Protein AF-A0A2V5TGW0-F1 (afdb_monomer_lite)

Radius of gyration: 23.96 Å; chains: 1; bounding box: 41×56×53 Å

pLDDT: mean 87.52, std 10.64, range [57.94, 98.44]

Secondary structure (DSSP, 8-state):
--HHHHHHHHHHHHGGG-PPPEEEEEEEEEEETTTTEEEEEEEEEEETTEEEEEEES---GGGG-EEEE-TT-EE-PPP--S---SS--SSGGG-TTT---TTTS-GGG---

Sequence (112 aa):
MNLRITLVIAFLSFTATLHAERISLVGATVINPADGKVLPNATVTINGDKIERVAIGKQDAAALGKQISCPGKFILPGYIDTHVHFFQSADLFTRPDGTDLNAVRPYKDEVA

Foldseek 3Di:
DDPVVVVVVVVVVVVVPPFDFKAKEFQAFEADPVVRDTDGRWIFIDGHPDGPDIDHDDDDPVVHTHYDYAHPHYDYPDDDDPDDDPQADPDPQRPVVVPPNCVVPNSVNDDD

Structure (mmCIF, N/CA/C/O backbone):
data_AF-A0A2V5TGW0-F1
#
_entry.id   AF-A0A2V5TGW0-F1
#
loop_
_atom_site.group_PDB
_atom_site.id
_atom_site.type_symbol
_atom_site.label_atom_id
_atom_site.label_alt_id
_atom_site.label_comp_id
_atom_site.label_asym_id
_atom_site.label_entity_id
_atom_site.label_seq_id
_atom_site.pdbx_PDB_ins_code
_atom_site.Cartn_x
_atom_site.Cartn_y
_atom_site.Cartn_z
_atom_site.occupancy
_atom_site.B_iso_or_equiv
_atom_site.auth_seq_id
_atom_site.auth_comp_id
_atom_site.auth_asym_id
_atom_site.auth_atom_id
_atom_site.pdbx_PDB_model_num
ATOM 1 N N . MET A 1 1 ? 21.301 43.521 16.504 1.00 60.81 1 MET A N 1
ATOM 2 C CA . MET A 1 1 ? 21.376 42.049 16.376 1.00 60.81 1 MET A CA 1
ATOM 3 C C . MET A 1 1 ? 22.160 41.728 15.114 1.00 60.81 1 MET A C 1
ATOM 5 O O . MET A 1 1 ? 21.848 42.295 14.075 1.00 60.81 1 MET A O 1
ATOM 9 N N . ASN A 1 2 ? 23.224 40.928 15.208 1.00 80.88 2 ASN A N 1
ATOM 10 C CA . ASN A 1 2 ? 24.137 40.695 14.082 1.00 80.88 2 ASN A CA 1
ATOM 11 C C . ASN A 1 2 ? 23.444 39.850 13.001 1.00 80.88 2 ASN A C 1
ATOM 13 O O . ASN A 1 2 ? 22.779 38.878 13.340 1.00 80.88 2 ASN A O 1
ATOM 17 N N . LEU A 1 3 ? 23.651 40.162 11.716 1.00 83.00 3 LEU A N 1
ATOM 18 C CA . LEU A 1 3 ? 23.036 39.458 10.572 1.00 83.00 3 LEU A CA 1
ATOM 19 C C . LEU A 1 3 ? 23.212 37.927 10.633 1.00 83.00 3 LEU A C 1
ATOM 21 O O . LEU A 1 3 ? 22.317 37.173 10.263 1.00 83.00 3 LEU A O 1
ATOM 25 N N . ARG A 1 4 ? 24.343 37.466 11.183 1.00 80.75 4 ARG A N 1
ATOM 26 C CA . ARG A 1 4 ? 24.633 36.044 11.431 1.00 80.75 4 ARG A CA 1
ATOM 27 C C . ARG A 1 4 ? 23.663 35.398 12.426 1.00 80.75 4 ARG A C 1
ATOM 29 O O . ARG A 1 4 ? 23.256 34.265 12.221 1.00 80.75 4 ARG A O 1
ATOM 36 N N . ILE A 1 5 ? 23.272 36.123 13.473 1.00 80.44 5 ILE A N 1
ATOM 37 C CA . ILE A 1 5 ? 22.316 35.651 14.486 1.00 80.44 5 ILE A CA 1
ATOM 38 C C . ILE A 1 5 ? 20.918 35.561 13.864 1.00 80.44 5 ILE A C 1
ATOM 40 O O . ILE A 1 5 ? 20.229 34.564 14.052 1.00 80.44 5 ILE A O 1
ATOM 44 N N . THR A 1 6 ? 20.532 36.549 13.051 1.00 80.81 6 THR A N 1
ATOM 45 C CA . THR A 1 6 ? 19.251 36.536 12.330 1.00 80.81 6 THR A CA 1
ATOM 46 C C . THR A 1 6 ? 19.156 35.364 11.344 1.00 80.81 6 THR A C 1
ATOM 48 O O . THR A 1 6 ? 18.126 34.700 11.295 1.00 80.81 6 THR A O 1
ATOM 51 N N . LEU A 1 7 ? 20.232 35.058 10.608 1.00 81.50 7 LEU A N 1
ATOM 52 C CA . LEU A 1 7 ? 20.289 33.915 9.684 1.00 81.50 7 LEU A CA 1
ATOM 53 C C . LEU A 1 7 ? 20.187 32.563 10.404 1.00 81.50 7 LEU A C 1
ATOM 55 O O . LEU A 1 7 ? 19.475 31.678 9.939 1.00 81.50 7 LEU A O 1
ATOM 59 N N . VAL A 1 8 ? 20.854 32.413 11.551 1.00 82.62 8 VAL A N 1
ATOM 60 C CA . VAL A 1 8 ? 20.783 31.186 12.361 1.00 82.62 8 VAL A CA 1
ATOM 61 C C . VAL A 1 8 ? 19.370 30.973 12.911 1.00 82.62 8 VAL A C 1
ATOM 63 O O . VAL A 1 8 ? 18.837 29.873 12.794 1.00 82.62 8 VAL A O 1
ATOM 66 N N . ILE A 1 9 ? 18.726 32.020 13.438 1.00 80.81 9 ILE A N 1
ATOM 67 C CA . ILE A 1 9 ? 17.346 31.938 13.946 1.00 80.81 9 ILE A CA 1
ATOM 68 C C . ILE A 1 9 ? 16.363 31.609 12.812 1.00 80.81 9 ILE A C 1
ATOM 70 O O . ILE A 1 9 ? 15.506 30.743 12.981 1.00 80.81 9 ILE A O 1
ATOM 74 N N . ALA A 1 10 ? 16.503 32.236 11.640 1.00 77.19 10 ALA A N 1
ATOM 75 C CA . ALA A 1 10 ? 15.661 31.944 10.479 1.00 77.19 10 ALA A CA 1
ATOM 76 C C . ALA A 1 10 ? 15.816 30.489 9.993 1.00 77.19 10 ALA A C 1
ATOM 78 O O . ALA A 1 10 ? 14.821 29.834 9.694 1.00 77.19 10 ALA A O 1
ATOM 79 N N . PHE A 1 11 ? 17.042 29.956 9.984 1.00 74.25 11 PHE A N 1
ATOM 80 C CA . PHE A 1 11 ? 17.310 28.565 9.607 1.00 74.25 11 PHE A CA 1
ATOM 81 C C . PHE A 1 11 ? 16.735 27.557 10.619 1.00 74.25 11 PHE A C 1
ATOM 83 O O . PHE A 1 11 ? 16.098 26.586 10.221 1.00 74.25 11 PHE A O 1
ATOM 90 N N . LEU A 1 12 ? 16.874 27.822 11.925 1.00 73.81 12 LEU A N 1
ATOM 91 C CA . LEU A 1 12 ? 16.271 27.014 13.000 1.00 73.81 12 LEU A CA 1
ATOM 92 C C . LEU A 1 12 ? 14.734 27.037 12.984 1.00 73.81 12 LEU A C 1
ATOM 94 O O . LEU A 1 12 ? 14.099 26.071 13.393 1.00 73.81 12 LEU A O 1
ATOM 98 N N . SER A 1 13 ? 14.131 28.121 12.495 1.00 66.06 13 SER A N 1
ATOM 99 C CA . SER A 1 13 ? 12.672 28.236 12.359 1.00 66.06 13 SER A CA 1
ATOM 100 C C . SER A 1 13 ? 12.132 27.408 11.185 1.00 66.06 13 SER A C 1
ATOM 102 O O . SER A 1 13 ? 10.997 26.940 11.229 1.00 66.06 13 SER A O 1
ATOM 104 N N . PHE A 1 14 ? 12.938 27.215 10.133 1.00 63.06 14 PHE A N 1
ATOM 105 C CA . PHE A 1 14 ? 12.532 26.521 8.908 1.00 63.06 14 PHE A CA 1
ATOM 106 C C . PHE A 1 14 ? 12.535 24.991 9.045 1.00 63.06 14 PHE A C 1
ATOM 108 O O . PHE A 1 14 ? 11.775 24.309 8.366 1.00 63.06 14 PHE A O 1
ATOM 115 N N . THR A 1 15 ? 13.343 24.427 9.946 1.00 59.09 15 THR A N 1
ATOM 116 C CA . THR A 1 15 ? 13.383 22.972 10.183 1.00 59.09 15 THR A CA 1
ATOM 117 C C . THR A 1 15 ? 12.214 22.460 11.028 1.00 59.09 15 THR A C 1
ATOM 119 O O . THR A 1 15 ? 11.924 21.266 11.005 1.00 59.09 15 THR A O 1
ATOM 122 N N . ALA A 1 16 ? 11.502 23.341 11.738 1.00 57.94 16 ALA A N 1
ATOM 123 C CA . ALA A 1 16 ? 10.402 22.963 12.626 1.00 57.94 16 ALA A CA 1
ATOM 124 C C . ALA A 1 16 ? 9.104 22.555 11.895 1.00 57.94 16 ALA A C 1
ATOM 126 O O . ALA A 1 16 ? 8.171 22.081 12.539 1.00 57.94 16 ALA A O 1
ATOM 127 N N . THR A 1 17 ? 9.020 22.723 10.569 1.00 58.84 17 THR A N 1
ATOM 128 C CA . THR A 1 17 ? 7.782 22.508 9.795 1.00 58.84 17 THR A CA 1
ATOM 129 C C . THR A 1 17 ? 7.731 21.184 9.029 1.00 58.84 17 THR A C 1
ATOM 131 O O . THR A 1 17 ? 6.691 20.853 8.464 1.00 58.84 17 THR A O 1
ATOM 134 N N . LEU A 1 18 ? 8.799 20.382 9.042 1.00 64.12 18 LEU A N 1
ATOM 135 C CA . LEU A 1 18 ? 8.817 19.056 8.414 1.00 64.12 18 LEU A CA 1
ATOM 136 C C . LEU A 1 18 ? 8.360 17.974 9.401 1.00 64.12 18 LEU A C 1
ATOM 138 O O . LEU A 1 18 ? 9.113 17.064 9.738 1.00 64.12 18 LEU A O 1
ATOM 142 N N . HIS A 1 19 ? 7.122 18.073 9.887 1.00 66.94 19 HIS A N 1
ATOM 143 C CA . HIS A 1 19 ? 6.455 16.925 10.498 1.00 66.94 19 HIS A CA 1
ATOM 144 C C . HIS A 1 19 ? 5.559 16.275 9.454 1.00 66.94 19 HIS A C 1
ATOM 146 O O . HIS A 1 19 ? 4.721 16.938 8.843 1.00 66.94 19 HIS A O 1
ATOM 152 N N . ALA A 1 20 ? 5.751 14.980 9.231 1.00 73.38 20 ALA A N 1
ATOM 153 C CA . ALA A 1 20 ? 4.907 14.249 8.309 1.00 73.38 20 ALA A CA 1
ATOM 154 C C . ALA A 1 20 ? 3.465 14.214 8.843 1.00 73.38 20 ALA A C 1
ATOM 156 O O . ALA A 1 20 ? 3.225 13.900 10.009 1.00 73.38 20 ALA A O 1
ATOM 157 N N . GLU A 1 21 ? 2.512 14.589 7.991 1.00 85.62 21 GLU A N 1
ATOM 158 C CA . GLU A 1 21 ? 1.095 14.662 8.340 1.00 85.62 21 GLU A CA 1
ATOM 159 C C . GLU A 1 21 ? 0.564 13.267 8.714 1.00 85.62 21 GLU A C 1
ATOM 161 O O . GLU A 1 21 ? 0.805 12.289 8.003 1.00 85.62 21 GLU A O 1
ATOM 166 N N . ARG A 1 22 ? -0.182 13.165 9.823 1.00 94.12 22 ARG A N 1
ATOM 167 C CA . ARG A 1 22 ? -0.914 11.939 10.172 1.00 94.12 22 ARG A CA 1
ATOM 168 C C . ARG A 1 22 ? -2.119 11.785 9.245 1.00 94.12 22 ARG A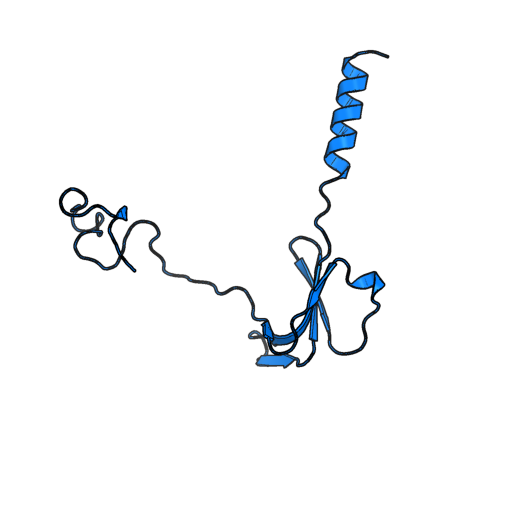 C 1
ATOM 170 O O . ARG A 1 22 ? -2.955 12.686 9.162 1.00 94.12 22 ARG A O 1
ATOM 177 N N . ILE A 1 23 ? -2.231 10.627 8.599 1.00 96.25 23 ILE A N 1
ATOM 178 C CA . ILE A 1 23 ? -3.275 10.306 7.619 1.00 96.25 23 ILE A CA 1
ATOM 179 C C . ILE A 1 23 ? -4.014 9.044 8.062 1.00 96.25 23 ILE A C 1
ATOM 181 O O . ILE A 1 23 ? -3.394 8.083 8.504 1.00 96.25 23 ILE A O 1
ATOM 185 N N . SER A 1 24 ? -5.333 9.006 7.899 1.00 97.69 24 SER A N 1
ATOM 186 C CA . SER A 1 24 ? -6.142 7.809 8.119 1.00 97.69 24 SER A CA 1
ATOM 187 C C . SER A 1 24 ? -6.949 7.439 6.881 1.00 97.69 24 SER A C 1
ATOM 189 O O . SER A 1 24 ? -7.702 8.255 6.355 1.00 97.69 24 SER A O 1
ATOM 191 N N . LEU A 1 25 ? -6.833 6.187 6.445 1.00 97.75 25 LEU A N 1
ATOM 192 C CA . LEU A 1 25 ? -7.668 5.581 5.408 1.00 97.75 25 LEU A CA 1
ATOM 193 C C . LEU A 1 25 ? -8.874 4.938 6.095 1.00 97.75 25 LEU A C 1
ATOM 195 O O . LEU A 1 25 ? -8.691 4.000 6.865 1.00 97.75 25 LEU A O 1
ATOM 199 N N . VAL A 1 26 ? -10.082 5.454 5.872 1.00 97.25 26 VAL A N 1
ATOM 200 C CA . VAL A 1 26 ? -11.262 5.152 6.700 1.00 97.25 26 VAL A CA 1
ATOM 201 C C . VAL A 1 26 ? -12.293 4.328 5.931 1.00 97.25 26 VAL A C 1
ATOM 203 O O . VAL A 1 26 ? -12.718 4.712 4.842 1.00 97.25 26 VAL A O 1
ATOM 206 N N . GLY A 1 27 ? -12.756 3.230 6.531 1.00 96.81 27 GLY A N 1
ATOM 207 C CA . GLY A 1 27 ? -13.913 2.461 6.058 1.00 96.81 27 GLY A CA 1
ATOM 208 C C . GLY A 1 27 ? -13.615 1.446 4.952 1.00 96.81 27 GLY A C 1
ATOM 209 O O . GLY A 1 27 ? -14.532 1.021 4.252 1.00 96.81 27 GLY A O 1
ATOM 210 N N . ALA A 1 28 ? -12.355 1.049 4.781 1.00 97.81 28 ALA A N 1
ATOM 211 C CA . ALA A 1 28 ? -11.962 0.053 3.786 1.00 97.81 28 ALA A CA 1
ATOM 212 C C . ALA A 1 28 ? -12.064 -1.383 4.320 1.00 97.81 28 ALA A C 1
ATOM 214 O O . ALA A 1 28 ? -12.133 -1.617 5.525 1.00 97.81 28 ALA A O 1
ATOM 215 N N . THR A 1 29 ? -11.990 -2.359 3.417 1.00 98.44 29 THR A N 1
ATOM 216 C CA . THR A 1 29 ? -11.666 -3.746 3.770 1.00 98.44 29 THR A CA 1
ATOM 217 C C . THR A 1 29 ? -10.149 -3.923 3.748 1.00 98.44 29 THR A C 1
ATOM 219 O O . THR A 1 29 ? -9.534 -3.862 2.685 1.00 98.44 29 THR A O 1
ATOM 222 N N . VAL A 1 30 ? -9.524 -4.114 4.908 1.00 98.31 30 VAL A N 1
ATOM 223 C CA . VAL A 1 30 ? -8.066 -4.294 5.023 1.00 98.31 30 VAL A CA 1
ATOM 224 C C . VAL A 1 30 ? -7.728 -5.779 4.972 1.00 98.31 30 VAL A C 1
ATOM 226 O O . VAL A 1 30 ? -8.304 -6.563 5.724 1.00 98.31 30 VAL A O 1
ATOM 229 N N . ILE A 1 31 ? -6.784 -6.162 4.116 1.00 97.88 31 ILE A N 1
ATOM 230 C CA . ILE A 1 31 ? -6.301 -7.541 3.991 1.00 97.88 31 ILE A CA 1
ATOM 231 C C . ILE A 1 31 ? -4.886 -7.613 4.563 1.00 97.88 31 ILE A C 1
ATOM 233 O O . ILE A 1 31 ? -3.974 -6.962 4.054 1.00 97.88 31 ILE A O 1
ATOM 237 N N . ASN A 1 32 ? -4.700 -8.414 5.612 1.00 95.88 32 ASN A N 1
ATOM 238 C CA . ASN A 1 32 ? -3.389 -8.719 6.168 1.00 95.88 32 ASN A CA 1
ATOM 239 C C . ASN A 1 32 ? -2.895 -10.073 5.631 1.00 95.88 32 ASN A C 1
ATOM 241 O O . ASN A 1 32 ? -3.365 -11.116 6.089 1.00 95.88 32 ASN A O 1
ATOM 245 N N . PRO A 1 33 ? -1.940 -10.098 4.686 1.00 93.75 33 PRO A N 1
ATOM 246 C CA . PRO A 1 33 ? -1.444 -11.353 4.129 1.00 93.75 33 PRO A CA 1
ATOM 247 C C . PRO A 1 33 ? -0.582 -12.152 5.116 1.00 93.75 33 PRO A C 1
ATOM 249 O O . PRO A 1 33 ? -0.420 -13.351 4.921 1.00 93.75 33 PRO A O 1
ATOM 252 N N . ALA A 1 34 ? -0.048 -11.528 6.174 1.00 94.56 34 ALA A N 1
ATOM 253 C CA . ALA A 1 34 ? 0.817 -12.215 7.134 1.00 94.56 34 ALA A CA 1
ATOM 254 C C . ALA A 1 34 ? 0.068 -13.274 7.960 1.00 94.56 34 ALA A C 1
ATOM 256 O O . ALA A 1 34 ? 0.655 -14.278 8.350 1.00 94.56 34 ALA A O 1
ATOM 257 N N . ASP A 1 35 ? -1.220 -13.049 8.232 1.00 95.12 35 ASP A N 1
ATOM 258 C CA . ASP A 1 35 ? -2.068 -13.960 9.011 1.00 95.12 35 ASP A CA 1
ATOM 259 C C . ASP A 1 35 ? -3.411 -14.286 8.333 1.00 95.12 35 ASP A C 1
ATOM 261 O O . ASP A 1 35 ? -4.265 -14.939 8.930 1.00 95.12 35 ASP A O 1
ATOM 265 N N . GLY A 1 36 ? -3.610 -13.836 7.091 1.00 93.44 36 GLY A N 1
ATOM 266 C CA . GLY A 1 36 ? -4.822 -14.070 6.306 1.00 93.44 36 GLY A CA 1
ATOM 267 C C . GLY A 1 36 ? -6.060 -13.313 6.796 1.00 93.44 36 GLY A C 1
ATOM 268 O O . GLY A 1 36 ? -7.160 -13.575 6.304 1.00 93.44 36 GLY A O 1
ATOM 269 N N . LYS A 1 37 ? -5.936 -12.387 7.759 1.00 95.94 37 LYS A N 1
ATOM 270 C CA . LYS A 1 37 ? -7.094 -11.651 8.284 1.00 95.94 37 LYS A CA 1
ATOM 271 C C . LYS A 1 37 ? -7.638 -10.658 7.266 1.00 95.94 37 LYS A C 1
ATOM 273 O O . LYS A 1 37 ? -6.901 -9.865 6.682 1.00 95.94 37 LYS A O 1
ATOM 278 N N . VAL A 1 38 ? -8.963 -10.636 7.152 1.00 97.75 38 VAL A N 1
ATOM 279 C CA . VAL A 1 38 ? -9.716 -9.649 6.374 1.00 97.75 38 VAL A CA 1
ATOM 280 C C . VAL A 1 38 ? -10.575 -8.839 7.341 1.00 97.75 38 VAL A C 1
ATOM 282 O O . VAL A 1 38 ? -11.444 -9.385 8.018 1.00 97.75 38 VAL A O 1
ATOM 285 N N . LEU A 1 39 ? -10.306 -7.538 7.437 1.00 97.56 39 LEU A N 1
ATOM 286 C CA . LEU A 1 39 ? -10.949 -6.622 8.376 1.00 97.56 39 LEU A CA 1
ATOM 287 C C . LEU A 1 39 ? -11.893 -5.684 7.611 1.00 97.56 39 LEU A C 1
ATOM 289 O O . LEU A 1 39 ? -11.421 -4.726 6.993 1.00 97.56 39 LEU A O 1
ATOM 293 N N . PRO A 1 40 ? -13.213 -5.935 7.613 1.00 97.19 40 PRO A N 1
ATOM 294 C CA . PRO A 1 40 ? -14.173 -5.054 6.959 1.00 97.19 40 PRO A CA 1
ATOM 295 C C . PRO A 1 40 ? -14.354 -3.748 7.743 1.00 97.19 40 PRO A C 1
ATOM 297 O O . PRO A 1 40 ? -14.268 -3.736 8.972 1.00 97.19 40 PRO A O 1
ATOM 300 N N . ASN A 1 41 ? -14.664 -2.659 7.030 1.00 96.94 41 ASN A N 1
ATOM 301 C CA . ASN A 1 41 ? -14.928 -1.331 7.601 1.00 96.94 41 ASN A CA 1
ATOM 302 C C . ASN A 1 41 ? -13.851 -0.880 8.613 1.00 96.94 41 ASN A C 1
ATOM 304 O O . ASN A 1 41 ? -14.146 -0.372 9.698 1.00 96.94 41 ASN A O 1
ATOM 308 N N . ALA A 1 42 ? -12.591 -1.134 8.270 1.00 97.56 42 ALA A N 1
ATOM 309 C CA . ALA A 1 42 ? -11.437 -0.814 9.084 1.00 97.56 42 ALA A CA 1
ATOM 310 C C . ALA A 1 42 ? -10.865 0.562 8.727 1.00 97.56 42 ALA A C 1
ATOM 312 O O . ALA A 1 42 ? -11.053 1.089 7.625 1.00 97.56 42 ALA A O 1
ATOM 313 N N . THR A 1 43 ? -10.120 1.111 9.679 1.00 97.94 43 THR A N 1
ATOM 314 C CA . THR A 1 43 ? -9.328 2.324 9.527 1.00 97.94 43 THR A CA 1
ATOM 315 C C . THR A 1 43 ? -7.850 1.993 9.679 1.00 97.94 43 THR A C 1
ATOM 317 O O . THR A 1 43 ? -7.458 1.348 10.656 1.00 97.94 43 THR A O 1
ATOM 320 N N . VAL A 1 44 ? -7.034 2.454 8.731 1.00 97.62 44 VAL A N 1
ATOM 321 C CA . VAL A 1 44 ? -5.566 2.388 8.790 1.00 97.62 44 VAL A CA 1
ATOM 322 C C . VAL A 1 44 ? -5.036 3.790 9.049 1.00 97.62 44 VAL A C 1
ATOM 324 O O . VAL A 1 44 ? -5.197 4.662 8.199 1.00 97.62 44 VAL A O 1
ATOM 327 N N . THR A 1 45 ? -4.413 4.008 10.203 1.00 97.25 45 THR A N 1
ATOM 328 C CA . THR A 1 45 ? -3.776 5.278 10.570 1.00 97.25 45 THR A CA 1
ATOM 329 C C . THR A 1 45 ? -2.274 5.184 10.332 1.00 97.25 45 THR A C 1
ATOM 331 O O . THR A 1 45 ? -1.607 4.262 10.804 1.00 97.25 45 THR A O 1
ATOM 334 N N . ILE A 1 46 ? -1.755 6.153 9.590 1.00 96.62 46 ILE A N 1
ATOM 335 C CA . ILE A 1 46 ? -0.369 6.286 9.160 1.00 96.62 46 ILE A CA 1
ATOM 336 C C . ILE A 1 46 ? 0.171 7.568 9.786 1.00 96.62 46 ILE A C 1
ATOM 338 O O . ILE A 1 46 ? -0.433 8.634 9.657 1.00 96.62 46 ILE A O 1
ATOM 342 N N . ASN A 1 47 ? 1.301 7.460 10.475 1.00 93.75 47 ASN A N 1
ATOM 343 C CA . ASN A 1 47 ? 1.997 8.589 11.070 1.00 93.75 47 ASN A CA 1
ATOM 344 C C . ASN A 1 47 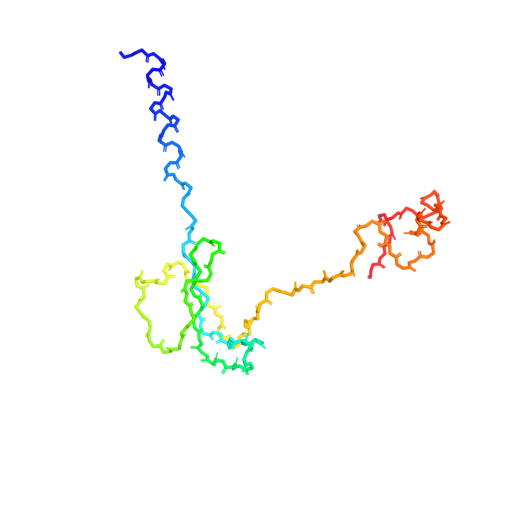? 3.403 8.647 10.472 1.00 93.75 47 ASN A C 1
ATOM 346 O O . ASN A 1 47 ? 4.253 7.812 10.784 1.00 93.75 47 ASN A O 1
ATOM 350 N N . GLY A 1 48 ? 3.613 9.595 9.562 1.00 91.31 48 GLY A N 1
ATOM 351 C CA . GLY A 1 48 ? 4.823 9.650 8.754 1.00 91.31 48 GLY A CA 1
ATOM 352 C C . GLY A 1 48 ? 5.014 8.423 7.875 1.00 91.31 48 GLY A C 1
ATOM 353 O O . GLY A 1 48 ? 4.187 8.146 7.011 1.00 91.31 48 GLY A O 1
ATOM 354 N N . ASP A 1 49 ? 6.119 7.714 8.074 1.00 93.69 49 ASP A N 1
ATOM 355 C CA . ASP A 1 49 ? 6.526 6.547 7.290 1.00 93.69 49 ASP A CA 1
ATOM 356 C C . ASP A 1 49 ? 6.057 5.212 7.894 1.00 93.69 49 ASP A C 1
ATOM 358 O O . ASP A 1 49 ? 6.379 4.145 7.368 1.00 93.69 49 ASP A O 1
ATOM 362 N N . LYS A 1 50 ? 5.284 5.245 8.989 1.00 95.25 50 LYS A N 1
ATOM 363 C CA . LYS A 1 50 ? 4.815 4.041 9.683 1.00 95.25 50 LYS A CA 1
ATOM 364 C C . LYS A 1 50 ? 3.303 3.950 9.754 1.00 95.25 50 LYS A C 1
ATOM 366 O O . LYS A 1 50 ? 2.598 4.929 9.992 1.00 95.25 50 LYS A O 1
ATOM 371 N N . ILE A 1 51 ? 2.813 2.717 9.651 1.00 96.38 51 ILE A N 1
ATOM 372 C CA . ILE A 1 51 ? 1.460 2.371 10.082 1.00 96.38 51 ILE A CA 1
ATOM 373 C C . ILE A 1 51 ? 1.455 2.426 11.610 1.00 96.38 51 ILE A C 1
ATOM 375 O O . ILE A 1 51 ? 2.110 1.626 12.273 1.00 96.38 51 ILE A O 1
ATOM 379 N N . GLU A 1 52 ? 0.729 3.389 12.163 1.00 95.56 52 GLU A N 1
ATOM 380 C CA . GLU A 1 52 ? 0.568 3.553 13.606 1.00 95.56 52 GLU A CA 1
ATOM 381 C C . GLU A 1 52 ? -0.452 2.553 14.150 1.00 95.56 52 GLU A C 1
ATOM 383 O O . GLU A 1 52 ? -0.255 1.972 15.218 1.00 95.56 52 GLU A O 1
ATOM 388 N N . ARG A 1 53 ? -1.554 2.341 13.417 1.00 95.25 53 ARG A N 1
ATOM 389 C CA . ARG A 1 53 ? -2.643 1.475 13.870 1.00 95.25 53 ARG A CA 1
ATOM 390 C C . ARG A 1 53 ? -3.540 0.995 12.732 1.00 95.25 53 ARG A C 1
ATOM 392 O O . ARG A 1 53 ? -3.814 1.732 11.791 1.00 95.25 53 ARG A O 1
ATOM 399 N N . VAL A 1 54 ? -4.076 -0.215 12.889 1.00 96.44 54 VAL A N 1
ATOM 400 C CA . VAL A 1 54 ? -5.192 -0.756 12.100 1.00 96.44 54 VAL A CA 1
ATOM 401 C C . VAL A 1 54 ? -6.303 -1.151 13.067 1.00 96.44 54 VAL A C 1
ATOM 403 O O . VAL A 1 54 ? -6.048 -1.888 14.018 1.00 96.44 54 VAL A O 1
ATOM 406 N N . ALA A 1 55 ? -7.522 -0.651 12.868 1.00 95.50 55 ALA A N 1
ATOM 407 C CA . ALA A 1 55 ? -8.627 -0.944 13.777 1.00 95.50 55 ALA A CA 1
ATOM 408 C C . ALA A 1 55 ? -10.001 -0.914 13.118 1.00 95.50 55 ALA A C 1
ATOM 410 O O . ALA A 1 55 ? -10.235 -0.185 12.160 1.00 95.50 55 ALA A O 1
ATOM 411 N N . ILE A 1 56 ? -10.921 -1.673 13.704 1.00 94.88 56 ILE A N 1
ATOM 412 C CA . ILE A 1 56 ? -12.347 -1.684 13.373 1.00 94.88 56 ILE A CA 1
ATOM 413 C C . ILE A 1 56 ? -13.150 -0.912 14.428 1.00 94.88 56 ILE A C 1
ATOM 415 O O . ILE A 1 56 ? -12.721 -0.770 15.575 1.00 94.88 56 ILE A O 1
ATOM 419 N N . GLY A 1 57 ? -14.336 -0.438 14.047 1.00 85.88 57 GLY A N 1
ATOM 420 C CA . GLY A 1 57 ? -15.271 0.231 14.956 1.00 85.88 57 GLY A CA 1
ATOM 421 C C . GLY A 1 57 ? -15.008 1.727 15.143 1.00 85.88 57 GLY A C 1
ATOM 422 O O . GLY A 1 57 ? -14.209 2.334 14.429 1.00 85.88 57 GLY A O 1
ATOM 423 N N . LYS A 1 58 ? -15.718 2.337 16.100 1.00 84.56 58 LYS A N 1
ATOM 424 C CA . LYS A 1 58 ? -15.669 3.783 16.353 1.00 84.56 58 LYS A CA 1
ATOM 425 C C . LYS A 1 58 ? -14.266 4.210 16.788 1.00 84.56 58 LYS A C 1
ATOM 427 O O . LYS A 1 58 ? -13.703 3.642 17.719 1.00 84.56 58 LYS A O 1
ATOM 432 N N . GLN A 1 59 ? -13.734 5.228 16.120 1.00 86.81 59 GLN A N 1
ATOM 433 C CA . GLN A 1 59 ? -12.442 5.834 16.431 1.00 86.81 59 GLN A CA 1
ATOM 434 C C . GLN A 1 59 ? -12.651 7.259 16.936 1.00 86.81 59 GLN A C 1
ATOM 436 O O . GLN A 1 59 ? -13.624 7.915 16.555 1.00 86.81 59 GLN A O 1
ATOM 441 N N . ASP A 1 60 ? -11.742 7.733 17.782 1.00 88.62 60 ASP A N 1
ATOM 442 C CA . ASP A 1 60 ? -11.682 9.150 18.122 1.00 88.62 60 ASP A CA 1
ATOM 443 C C . ASP A 1 60 ? -11.259 9.943 16.881 1.00 88.62 60 ASP A C 1
ATOM 445 O O . ASP A 1 60 ? -10.167 9.741 16.349 1.00 88.62 60 ASP A O 1
ATOM 449 N N . ALA A 1 61 ? -12.128 10.840 16.414 1.00 84.19 61 ALA A N 1
ATOM 450 C CA . ALA A 1 61 ? -11.879 11.653 15.231 1.00 84.19 61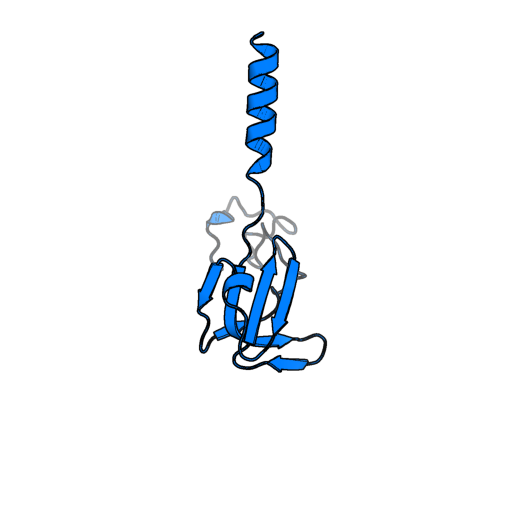 ALA A CA 1
ATOM 451 C C . ALA A 1 61 ? -10.636 12.543 15.386 1.00 84.19 61 ALA A C 1
ATOM 453 O O . ALA A 1 61 ? -9.938 12.770 14.398 1.00 84.19 61 ALA A O 1
ATOM 454 N N . ALA A 1 62 ? -10.323 12.993 16.609 1.00 83.38 62 ALA A N 1
ATOM 455 C CA . ALA A 1 62 ? -9.134 13.800 16.879 1.00 83.38 62 ALA A CA 1
ATOM 456 C C . ALA A 1 62 ? -7.834 13.011 16.647 1.00 83.38 62 ALA A C 1
ATOM 458 O O . ALA A 1 62 ? -6.818 13.581 16.251 1.00 83.38 62 ALA A O 1
ATOM 459 N N . ALA A 1 63 ? -7.871 11.687 16.827 1.00 86.25 63 ALA A N 1
ATOM 460 C CA . ALA A 1 63 ? -6.719 10.813 16.636 1.00 86.25 63 ALA A CA 1
ATOM 461 C C . ALA A 1 63 ? -6.462 10.445 15.163 1.00 86.25 63 ALA A C 1
ATOM 463 O O . ALA A 1 63 ? -5.408 9.895 14.855 1.00 86.25 63 ALA A O 1
ATOM 464 N N . LEU A 1 64 ? -7.390 10.736 14.242 1.00 92.00 64 LEU A N 1
ATOM 465 C CA . LEU A 1 64 ? -7.299 10.278 12.850 1.00 92.00 64 LEU A CA 1
ATOM 466 C C . LEU A 1 64 ? -6.463 11.185 11.937 1.00 92.00 64 LEU A C 1
ATOM 468 O O . LEU A 1 64 ? -6.067 10.743 10.857 1.00 92.00 64 LEU A O 1
ATOM 472 N N . GLY A 1 65 ? -6.188 12.427 12.344 1.00 93.38 65 GLY A N 1
ATOM 473 C CA . GLY A 1 65 ? -5.545 13.407 11.468 1.00 93.38 65 GLY A CA 1
ATOM 474 C C . GLY A 1 65 ? -6.350 13.620 10.179 1.00 93.38 65 GLY A C 1
ATOM 475 O O . GLY A 1 65 ? -7.583 13.675 10.205 1.00 93.38 65 GLY A O 1
ATOM 476 N N . LYS A 1 66 ? -5.662 13.716 9.040 1.00 94.88 66 LYS A N 1
ATOM 477 C CA . LYS A 1 66 ? -6.298 13.844 7.725 1.00 94.88 66 LYS A CA 1
ATOM 478 C C . LYS A 1 66 ? -6.969 12.542 7.312 1.00 94.88 66 LYS A C 1
ATOM 480 O 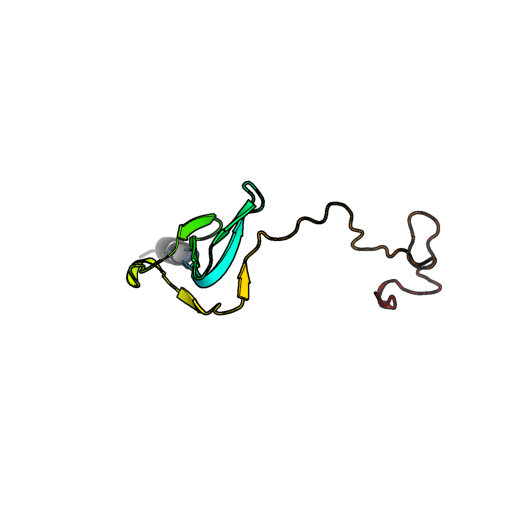O . LYS A 1 66 ? -6.323 11.506 7.206 1.00 94.88 66 LYS A O 1
ATOM 485 N N . GLN A 1 67 ? -8.262 12.596 7.017 1.00 95.88 67 GLN A N 1
ATOM 486 C CA . GLN A 1 67 ? -9.048 11.408 6.687 1.00 95.88 67 GLN A CA 1
ATOM 487 C C . GLN A 1 67 ? -9.246 11.265 5.177 1.00 95.88 67 GLN A C 1
ATOM 489 O O . GLN A 1 67 ? -9.629 12.214 4.495 1.00 95.88 67 GLN A O 1
ATOM 494 N N . ILE A 1 68 ? -9.028 10.056 4.666 1.00 97.06 68 ILE A N 1
ATOM 495 C CA . ILE A 1 68 ? -9.309 9.655 3.289 1.00 97.06 68 ILE A CA 1
ATOM 496 C C . ILE A 1 68 ? -10.404 8.592 3.334 1.00 97.06 68 ILE A C 1
ATOM 498 O O . ILE A 1 68 ? -10.223 7.516 3.902 1.00 97.06 68 ILE A O 1
ATOM 502 N N . SER A 1 69 ? -11.551 8.895 2.731 1.00 96.75 69 SER A N 1
ATOM 503 C CA . SER A 1 69 ? -12.701 7.990 2.691 1.00 96.75 69 SER A CA 1
ATOM 504 C C . SER A 1 69 ? -12.450 6.838 1.714 1.00 96.75 69 SER A C 1
ATOM 506 O O . SER A 1 69 ? -12.148 7.062 0.541 1.00 96.75 69 SER A O 1
ATOM 508 N N . CYS A 1 70 ? -12.558 5.597 2.188 1.00 97.81 70 CYS A N 1
ATOM 509 C CA . CYS A 1 70 ? -12.331 4.375 1.413 1.00 97.81 70 CYS A CA 1
ATOM 510 C C . CYS A 1 70 ? -13.479 3.332 1.472 1.00 97.81 70 CYS A C 1
ATOM 512 O O . CYS A 1 70 ? -13.192 2.137 1.356 1.00 97.81 70 CYS A O 1
ATOM 514 N N . PRO A 1 71 ? -14.769 3.709 1.613 1.00 96.94 71 PRO A N 1
ATOM 515 C CA . PRO A 1 71 ? -15.862 2.740 1.642 1.00 96.94 71 PRO A CA 1
ATOM 516 C C . PRO A 1 71 ? -15.921 1.930 0.344 1.00 96.94 71 PRO A C 1
ATOM 518 O O . PRO A 1 71 ? -15.744 2.466 -0.752 1.00 96.94 71 PRO A O 1
ATOM 521 N N . GLY A 1 72 ? -16.146 0.622 0.478 1.00 97.00 72 GLY A N 1
ATOM 522 C CA . GLY A 1 72 ? -16.197 -0.316 -0.649 1.00 97.00 72 GLY A CA 1
ATOM 523 C C . GLY A 1 72 ? -14.847 -0.581 -1.328 1.00 97.00 72 GLY A C 1
ATOM 524 O O . GLY A 1 72 ? -14.811 -1.276 -2.340 1.00 97.00 72 GLY A O 1
ATOM 525 N N . LYS A 1 73 ? -13.739 -0.043 -0.798 1.00 98.44 73 LYS A N 1
ATOM 526 C CA . LYS A 1 73 ? -12.383 -0.286 -1.308 1.00 98.44 73 LYS A CA 1
ATOM 527 C C . LYS A 1 73 ? -11.659 -1.342 -0.480 1.00 98.44 73 LYS A C 1
ATOM 529 O O . LYS A 1 73 ? -12.020 -1.611 0.667 1.00 98.44 73 LYS A O 1
ATOM 534 N N . PHE A 1 74 ? -10.595 -1.883 -1.062 1.00 98.25 74 PHE A N 1
ATOM 535 C CA . PHE A 1 74 ? -9.660 -2.776 -0.391 1.00 98.25 74 PHE A CA 1
ATOM 536 C C . PHE A 1 74 ? -8.338 -2.057 -0.132 1.00 98.25 74 PHE A C 1
ATOM 538 O O . PHE A 1 74 ? -7.885 -1.273 -0.965 1.00 98.25 74 PHE A O 1
ATOM 545 N N . ILE A 1 75 ? -7.725 -2.337 1.015 1.00 98.19 75 ILE A N 1
ATOM 546 C CA . ILE A 1 75 ? -6.362 -1.915 1.342 1.00 98.19 75 ILE A CA 1
ATOM 547 C C . ILE A 1 75 ? -5.512 -3.171 1.491 1.00 98.19 75 ILE A C 1
ATOM 549 O O . ILE A 1 75 ? -5.831 -4.054 2.289 1.00 98.19 75 ILE A O 1
ATOM 553 N N . LEU A 1 76 ? -4.423 -3.213 0.731 1.00 97.50 76 LEU A N 1
ATOM 554 C CA . LEU A 1 76 ? -3.381 -4.229 0.799 1.00 97.50 76 LEU A CA 1
ATOM 555 C C . LEU A 1 76 ? -2.033 -3.541 1.062 1.00 97.50 76 LEU A C 1
ATOM 557 O O . LEU A 1 76 ? -1.907 -2.340 0.797 1.00 97.50 76 LEU A O 1
ATOM 561 N N . PRO A 1 77 ? -1.017 -4.270 1.554 1.00 96.69 77 PRO A N 1
ATOM 562 C CA . PRO A 1 77 ? 0.357 -3.788 1.497 1.00 96.69 77 PRO A CA 1
ATOM 563 C C . PRO A 1 77 ? 0.750 -3.436 0.058 1.00 96.69 77 PRO A C 1
ATOM 565 O O . PRO A 1 77 ? 0.251 -4.046 -0.890 1.00 96.69 77 PRO A O 1
ATOM 568 N N . GLY A 1 78 ? 1.661 -2.474 -0.101 1.00 96.50 78 GLY A N 1
ATOM 569 C CA . GLY A 1 78 ? 2.261 -2.201 -1.405 1.00 96.50 78 GLY A CA 1
ATOM 570 C C . GLY A 1 78 ? 2.888 -3.476 -1.966 1.00 96.50 78 GLY A C 1
ATOM 571 O O . GLY A 1 78 ? 3.592 -4.187 -1.245 1.00 96.50 78 GLY A O 1
ATOM 572 N N . TYR A 1 79 ? 2.596 -3.789 -3.227 1.00 95.62 79 TYR A N 1
ATOM 573 C CA . TYR A 1 79 ? 3.154 -4.977 -3.858 1.00 95.62 79 TYR A CA 1
ATOM 574 C C . TYR A 1 79 ? 4.662 -4.837 -4.033 1.00 95.62 79 TYR A C 1
ATOM 576 O O . TYR A 1 79 ? 5.179 -3.755 -4.310 1.00 95.62 79 TYR A O 1
ATOM 584 N N . ILE A 1 80 ? 5.35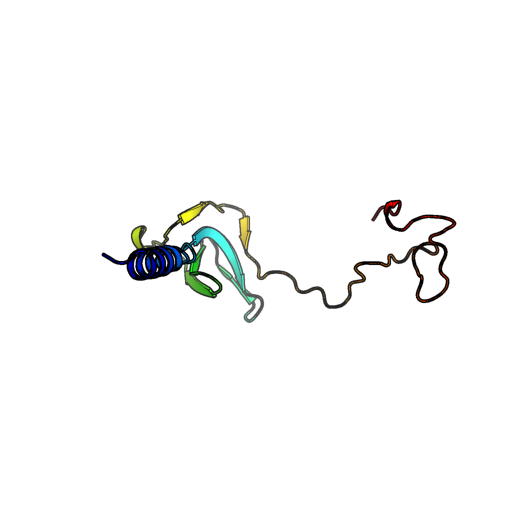0 -5.959 -3.859 1.00 96.25 80 ILE A N 1
ATOM 585 C CA . ILE A 1 80 ? 6.782 -6.077 -4.093 1.00 96.25 80 ILE A CA 1
ATOM 586 C C . ILE A 1 80 ? 6.941 -6.817 -5.411 1.00 96.25 80 ILE A C 1
ATOM 588 O O . ILE A 1 80 ? 6.513 -7.965 -5.528 1.00 96.25 80 ILE A O 1
ATOM 592 N N . ASP A 1 81 ? 7.564 -6.156 -6.377 1.00 95.88 81 ASP A N 1
ATOM 593 C CA . ASP A 1 81 ? 8.018 -6.794 -7.601 1.00 95.88 81 ASP A CA 1
ATOM 594 C C . ASP A 1 81 ? 9.519 -7.070 -7.481 1.00 95.88 81 ASP A C 1
ATOM 596 O O . ASP A 1 81 ? 10.321 -6.160 -7.266 1.00 95.88 81 ASP A O 1
ATOM 600 N N . THR A 1 82 ? 9.884 -8.350 -7.533 1.00 96.25 82 THR A N 1
ATOM 601 C CA . THR A 1 82 ? 11.271 -8.804 -7.335 1.00 96.25 82 THR A CA 1
ATOM 602 C C . THR A 1 82 ? 12.042 -8.928 -8.641 1.00 96.25 82 THR A C 1
ATOM 604 O O . THR A 1 82 ? 13.254 -9.134 -8.603 1.00 96.25 82 THR A O 1
ATOM 607 N N . HIS A 1 83 ? 11.369 -8.787 -9.787 1.00 92.50 83 HIS A N 1
ATOM 608 C CA . HIS A 1 83 ? 11.998 -8.947 -11.089 1.00 92.50 83 HIS A CA 1
ATOM 609 C C . HIS A 1 83 ? 11.421 -7.950 -12.089 1.00 92.50 83 HIS A C 1
ATOM 611 O O . HIS A 1 83 ? 10.464 -8.234 -12.803 1.00 92.50 83 HIS A O 1
ATOM 617 N N . VAL A 1 84 ? 12.079 -6.797 -12.200 1.00 88.75 84 VAL A N 1
ATOM 618 C CA . VAL A 1 84 ? 11.751 -5.769 -13.194 1.00 88.75 84 VAL A CA 1
ATOM 619 C C . VAL A 1 84 ? 13.006 -5.367 -13.946 1.00 88.75 84 VAL A C 1
ATOM 621 O O . VAL A 1 84 ? 14.108 -5.371 -13.395 1.00 88.75 84 VAL A O 1
ATOM 624 N N . HIS A 1 85 ? 12.822 -4.935 -15.185 1.00 85.69 85 HIS A N 1
ATOM 625 C CA . HIS A 1 85 ? 13.846 -4.225 -15.933 1.00 85.69 85 HIS A CA 1
ATOM 626 C C . HIS A 1 85 ? 13.335 -2.803 -16.196 1.00 85.69 85 HIS A C 1
ATOM 628 O O . HIS A 1 85 ? 12.296 -2.621 -16.818 1.00 85.69 85 HIS A O 1
ATOM 634 N N . PHE A 1 86 ? 14.040 -1.777 -15.705 1.00 80.56 86 PHE A N 1
ATOM 635 C CA . PHE A 1 86 ? 13.621 -0.375 -15.892 1.00 80.56 86 PHE A CA 1
ATOM 636 C C . PHE A 1 86 ? 13.975 0.188 -17.278 1.00 80.56 86 PHE A C 1
ATOM 638 O O . PHE A 1 86 ? 13.424 1.205 -17.696 1.00 80.56 86 PHE A O 1
ATOM 645 N N . PHE A 1 87 ? 14.914 -0.455 -17.971 1.00 76.19 87 PHE A N 1
ATOM 646 C CA . PHE A 1 87 ? 15.515 0.014 -19.225 1.00 76.19 87 PHE A CA 1
ATOM 647 C C . PHE A 1 87 ? 15.596 -1.093 -20.287 1.00 76.19 87 PHE A C 1
ATOM 649 O O . PHE A 1 87 ? 16.386 -0.997 -21.223 1.00 76.19 87 PHE A O 1
ATOM 656 N N . GLN A 1 88 ? 14.818 -2.163 -20.115 1.00 77.69 88 GLN A N 1
ATOM 657 C CA . GLN A 1 88 ? 14.707 -3.264 -21.069 1.00 77.69 88 GLN A CA 1
ATOM 658 C C . GLN A 1 88 ? 13.274 -3.775 -21.044 1.00 77.69 88 GLN A C 1
ATOM 660 O O . GLN A 1 88 ? 12.688 -3.904 -19.969 1.00 77.69 88 GLN A O 1
ATOM 665 N N . SER A 1 89 ? 12.726 -4.084 -22.212 1.00 77.06 89 SER A N 1
ATOM 666 C CA . SER A 1 89 ? 11.512 -4.884 -22.304 1.00 77.06 89 SER A CA 1
ATOM 667 C C . SER A 1 89 ? 11.886 -6.289 -22.787 1.00 77.06 89 SER A C 1
ATOM 669 O O . SER A 1 89 ? 13.048 -6.587 -23.077 1.00 77.06 89 SER A O 1
ATOM 671 N N . ALA A 1 90 ? 10.911 -7.193 -22.838 1.00 78.38 90 ALA A N 1
ATOM 672 C CA . ALA A 1 90 ? 11.115 -8.513 -23.429 1.00 78.38 90 ALA A CA 1
ATOM 673 C C . ALA A 1 90 ? 11.111 -8.484 -24.977 1.00 78.38 90 ALA A C 1
ATOM 675 O O . ALA A 1 90 ? 11.158 -9.547 -25.597 1.00 78.38 90 ALA A O 1
ATOM 676 N N . ASP A 1 91 ? 11.045 -7.298 -25.598 1.00 82.00 91 ASP A N 1
ATOM 677 C CA . ASP A 1 91 ? 11.125 -7.108 -27.049 1.00 82.00 91 ASP A CA 1
ATOM 678 C C . ASP A 1 91 ? 12.563 -7.335 -27.553 1.00 82.00 91 ASP A C 1
ATOM 680 O O . ASP A 1 91 ? 13.548 -6.985 -26.900 1.00 82.00 91 ASP A O 1
ATOM 684 N N . LEU A 1 92 ? 12.688 -7.908 -28.753 1.00 83.00 92 LEU A N 1
ATOM 685 C CA . LEU A 1 92 ? 13.954 -8.102 -29.454 1.00 83.00 92 LEU A CA 1
ATOM 686 C C . LEU A 1 92 ? 14.758 -6.801 -29.576 1.00 83.00 92 LEU A C 1
ATOM 688 O O . LEU A 1 92 ? 15.984 -6.835 -29.475 1.00 83.00 92 LEU A O 1
ATOM 692 N N . PHE A 1 93 ? 14.091 -5.667 -29.801 1.00 84.94 93 PHE A N 1
ATOM 693 C CA . PHE A 1 93 ? 14.771 -4.406 -30.085 1.00 84.94 93 PHE A CA 1
ATOM 694 C C . PHE A 1 93 ? 15.288 -3.673 -28.840 1.00 84.94 93 PHE A C 1
ATOM 696 O O . PHE A 1 93 ? 16.081 -2.741 -28.969 1.00 84.94 93 PHE A O 1
ATOM 703 N N . THR A 1 94 ? 14.904 -4.108 -27.636 1.00 78.19 94 THR A N 1
ATOM 704 C CA . THR A 1 94 ? 15.231 -3.416 -26.377 1.00 78.19 94 THR A CA 1
ATOM 705 C C . THR A 1 94 ? 15.939 -4.285 -25.347 1.00 78.19 94 THR A C 1
ATOM 707 O O . THR A 1 94 ? 15.814 -4.090 -24.136 1.00 78.19 94 THR A O 1
ATOM 710 N N . ARG A 1 95 ? 16.776 -5.201 -25.844 1.00 85.00 95 ARG A N 1
ATOM 711 C CA . ARG A 1 95 ? 17.666 -6.057 -25.048 1.00 85.00 95 ARG A CA 1
ATOM 712 C C . ARG A 1 95 ? 19.145 -5.746 -25.298 1.00 85.00 95 ARG A C 1
ATOM 714 O O . ARG A 1 95 ? 19.846 -6.564 -25.896 1.00 85.00 95 ARG A O 1
ATOM 721 N N . PRO A 1 96 ? 19.656 -4.588 -24.833 1.00 78.50 96 PRO A N 1
ATOM 722 C CA . PRO A 1 96 ? 21.063 -4.221 -25.013 1.00 78.50 96 PRO A CA 1
ATOM 723 C C . PRO A 1 96 ? 22.045 -5.189 -24.332 1.00 78.50 96 PRO A C 1
ATOM 725 O O . PRO A 1 96 ? 23.221 -5.201 -24.678 1.00 78.50 96 PRO A O 1
ATOM 728 N N . ASP A 1 97 ? 21.575 -6.012 -23.391 1.00 83.31 97 ASP A N 1
ATOM 729 C CA . ASP A 1 97 ? 22.342 -7.098 -22.775 1.00 83.31 97 ASP A CA 1
ATOM 730 C C . ASP A 1 97 ? 22.635 -8.253 -23.746 1.00 83.31 97 ASP A C 1
ATOM 732 O O . ASP A 1 97 ? 23.664 -8.911 -23.616 1.00 83.31 97 ASP A O 1
ATOM 736 N N . GLY A 1 98 ? 21.748 -8.501 -24.715 1.00 84.62 98 GLY A N 1
ATOM 737 C CA . GLY A 1 98 ? 21.942 -9.504 -25.761 1.00 84.62 98 GLY A CA 1
ATOM 738 C C . GLY A 1 98 ? 22.479 -8.898 -27.057 1.00 84.62 98 GLY A C 1
ATOM 739 O O . GLY A 1 98 ? 23.492 -9.344 -27.594 1.00 84.62 98 GLY A O 1
ATOM 740 N N . THR A 1 99 ? 21.788 -7.892 -27.593 1.00 85.12 99 THR A N 1
ATOM 741 C CA . THR A 1 99 ? 22.189 -7.143 -28.793 1.00 85.12 99 THR A CA 1
ATOM 742 C C . THR A 1 99 ? 21.547 -5.762 -28.757 1.00 85.12 99 THR A C 1
ATOM 744 O O . THR A 1 99 ? 20.326 -5.638 -28.696 1.00 85.12 99 THR A O 1
ATOM 747 N N . ASP A 1 100 ? 22.364 -4.712 -28.822 1.00 87.00 100 ASP A N 1
ATOM 748 C CA . ASP A 1 100 ? 21.856 -3.343 -28.826 1.00 87.00 100 ASP A CA 1
ATOM 749 C C . ASP A 1 100 ? 21.277 -2.969 -30.198 1.00 87.00 100 ASP A C 1
ATOM 751 O O . ASP A 1 100 ? 22.004 -2.738 -31.166 1.00 87.00 100 ASP A O 1
ATOM 755 N N . LEU A 1 101 ? 19.946 -2.917 -30.268 1.00 89.62 101 LEU A N 1
ATOM 756 C CA . LEU A 1 101 ? 19.184 -2.522 -31.450 1.00 89.62 101 LEU A CA 1
ATOM 757 C C . LEU A 1 101 ? 18.444 -1.190 -31.252 1.00 89.62 101 LEU A C 1
ATOM 759 O O . LEU A 1 101 ? 17.552 -0.867 -32.039 1.00 89.62 101 LEU A O 1
ATOM 763 N N . ASN A 1 102 ? 18.850 -0.368 -30.275 1.00 85.00 102 ASN A N 1
ATOM 764 C CA . ASN A 1 102 ? 18.235 0.946 -30.040 1.00 85.00 102 ASN A CA 1
ATOM 765 C C . ASN A 1 102 ? 18.332 1.885 -31.255 1.00 85.00 102 ASN A C 1
ATOM 767 O O . ASN A 1 102 ? 17.515 2.793 -31.404 1.00 85.00 102 ASN A O 1
ATOM 771 N N . ALA A 1 103 ? 19.311 1.667 -32.140 1.00 88.69 103 ALA A N 1
ATOM 772 C CA . ALA A 1 103 ? 19.436 2.394 -33.403 1.00 88.69 103 ALA A CA 1
ATOM 773 C C . ALA A 1 103 ? 18.365 2.007 -34.444 1.00 88.69 103 ALA A C 1
ATOM 775 O O . ALA A 1 103 ? 18.091 2.791 -35.350 1.00 88.69 103 ALA A O 1
ATOM 776 N N . VAL A 1 104 ? 17.774 0.811 -34.334 1.00 90.75 104 VAL A N 1
ATOM 777 C CA . VAL A 1 104 ? 16.689 0.332 -35.207 1.00 90.75 104 VAL A CA 1
ATOM 778 C C . VAL A 1 104 ? 15.336 0.748 -34.642 1.00 90.75 104 VAL A C 1
ATOM 780 O O . VAL A 1 104 ? 14.508 1.296 -35.368 1.00 90.75 104 VAL A O 1
ATOM 783 N N . ARG A 1 105 ? 15.123 0.524 -33.341 1.00 87.44 105 ARG A N 1
ATOM 784 C CA . ARG A 1 105 ? 13.931 0.970 -32.618 1.00 87.44 105 ARG A CA 1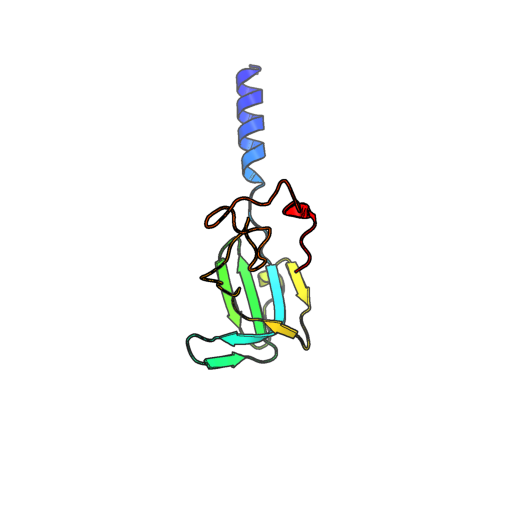
ATOM 785 C C . ARG A 1 105 ? 14.333 1.460 -31.222 1.00 87.44 105 ARG A C 1
ATOM 787 O O . ARG A 1 105 ? 14.772 0.653 -30.405 1.00 87.44 105 ARG A O 1
ATOM 794 N N . PRO A 1 106 ? 14.200 2.763 -30.936 1.00 87.19 106 PRO A N 1
ATOM 795 C CA . PRO A 1 106 ? 14.533 3.312 -29.628 1.00 87.19 106 PRO A CA 1
ATOM 796 C C . PRO A 1 106 ? 13.635 2.775 -28.510 1.00 87.19 106 PRO A C 1
ATOM 798 O O . PRO A 1 106 ? 12.424 2.666 -28.688 1.00 87.19 106 PRO A O 1
ATOM 801 N N . TYR A 1 107 ? 14.201 2.591 -27.312 1.00 82.56 107 TYR A N 1
ATOM 802 C CA . TYR A 1 107 ? 13.454 2.166 -26.119 1.00 82.56 107 TYR A CA 1
ATOM 803 C C . TYR A 1 107 ? 12.191 2.990 -25.822 1.00 82.56 107 TYR A C 1
ATOM 805 O O . TYR A 1 107 ? 11.171 2.453 -25.411 1.00 82.56 107 TYR A O 1
ATOM 813 N N . LYS A 1 108 ? 12.234 4.306 -26.058 1.00 85.06 108 LYS A N 1
ATOM 814 C CA . LYS A 1 108 ? 11.093 5.215 -25.840 1.00 85.06 108 LYS A CA 1
ATOM 815 C C . LYS A 1 108 ? 9.867 4.917 -26.718 1.00 85.06 108 LYS A C 1
ATOM 817 O O . LYS A 1 108 ? 8.788 5.408 -26.405 1.00 85.06 108 LYS A O 1
ATOM 822 N N . ASP A 1 109 ? 10.055 4.176 -27.810 1.00 86.25 109 ASP A N 1
ATOM 823 C CA . ASP A 1 109 ? 9.009 3.821 -28.770 1.00 86.25 109 ASP A CA 1
ATOM 824 C C . ASP A 1 109 ? 8.478 2.391 -28.509 1.00 86.25 109 ASP A C 1
ATOM 826 O O . ASP A 1 109 ? 7.671 1.863 -29.284 1.00 86.25 109 ASP A O 1
ATOM 830 N N . GLU A 1 110 ? 8.933 1.744 -27.429 1.00 77.12 110 GLU A N 1
ATOM 831 C CA . GLU A 1 110 ? 8.306 0.537 -26.896 1.00 77.12 110 GLU A CA 1
ATOM 832 C C . GLU A 1 110 ? 6.942 0.849 -26.292 1.00 77.12 110 GLU A C 1
ATOM 834 O O . GLU A 1 110 ? 6.725 1.885 -25.663 1.00 77.12 110 GLU A O 1
ATOM 839 N N . VAL A 1 111 ? 6.020 -0.090 -26.476 1.00 66.50 111 VAL A N 1
ATOM 840 C CA . VAL A 1 111 ? 4.675 -0.024 -25.913 1.00 66.50 111 VAL A CA 1
ATOM 841 C C . VAL A 1 111 ? 4.515 -1.283 -25.076 1.00 66.50 111 VAL A C 1
ATOM 843 O O . VAL A 1 111 ? 4.617 -2.384 -25.615 1.00 66.50 111 VAL A O 1
ATOM 846 N N . ALA A 1 112 ? 4.358 -1.107 -23.765 1.00 59.41 112 ALA A N 1
ATOM 847 C CA . ALA A 1 112 ? 4.039 -2.198 -22.848 1.00 59.41 112 ALA A CA 1
ATOM 848 C C . ALA A 1 112 ? 2.602 -2.697 -23.058 1.00 59.41 112 ALA A C 1
ATOM 850 O O . ALA A 1 112 ? 1.728 -1.854 -23.376 1.00 59.41 112 ALA A O 1
#